Protein 3R4H (pdb70)

Sequence (166 aa):
GELAAIKQELAAIKKELAAIKELAAIKQGELAAIKQELAAIKKELAAIKELAAIKQGGELAAIKQELAAIKKELAAIKELAAIKQGGELAAIKQELAAIKKELAAIKELAAILAAIKQELAAIKKELAAIKELAAIKQELAAIKQELAAIKKELAAIKELAAIKQG

B-factor: mean 56.03, std 14.33, range [28.54, 186.8]

Foldseek 3Di:
DVVVVVVVVVVVVVVVVVVVVCVVVVVD/DVVVVVVVVVVVVVVVVVVVVVVVVVVVD/DVVVCVVVVVVVVVVVVVVVCVVVVVVVD/DVVVVVVVVVVVVVVVVVVVVVVVVD/DVCVVVVVVVVVVVVVVVVCVVVVVD/DVVVVVVVVVVVVVVVVVVCCVVVVVVD

Solvent-accessible surface area: 10683 Å² total

Secondary structure (DSSP, 8-state):
-HHHHHHHHHHHHHHHHHHH--HHHHH-/-HHHHHHHHHHHHHHHHHHH--HHHHTT-/-HHHHHHHHHHHHHHHHHHH--HHHHTT-/-HHHHHHHHHHHHHHHHHHH--TTT-/-HHHHHHHHHHHHHHHHH--HHHHT-/-HHHHHHHHHHHHHHHHHH--HHHHHH-

Structure (mmCIF, N/CA/C/O backbone):
data_3R4H
#
_entry.id   3R4H
#
_cell.length_a   84.840
_cell.length_b   84.840
_cell.length_c   58.200
_cell.angle_alpha   90.00
_cell.angle_beta   90.00
_cell.angle_gamma   90.00
#
_symmetry.space_group_name_H-M   'P 43 21 2'
#
loop_
_entity.id
_entity.type
_entity.pdbx_description
1 polymer 'coiled coil helix CC-Tet-phi22'
2 water water
#
loop_
_atom_site.group_PDB
_atom_site.id
_atom_site.type_symbol
_atom_site.label_atom_id
_atom_site.label_alt_id
_atom_site.label_comp_id
_atom_site.label_asym_id
_atom_site.label_entity_id
_atom_site.label_seq_id
_atom_site.pdbx_PDB_ins_code
_atom_site.Cartn_x
_atom_site.Cartn_y
_atom_site.Cartn_z
_atom_site.occupancy
_atom_site.B_iso_or_equiv
_atom_site.auth_seq_id
_atom_site.auth_comp_id
_atom_site.auth_asym_id
_atom_site.auth_atom_id
_atom_site.pdbx_PDB_model_num
ATOM 1 N N . GLY A 1 2 ? 68.256 4.517 -1.048 1.00 48.67 1 GLY A N 1
ATOM 2 C CA . GLY A 1 2 ? 67.735 5.715 -1.681 1.00 59.57 1 GLY A CA 1
ATOM 3 C C . GLY A 1 2 ? 67.238 6.762 -0.701 1.00 64.61 1 GLY A C 1
ATOM 4 O O . GLY A 1 2 ? 67.041 6.483 0.480 1.00 58.12 1 GLY A O 1
ATOM 5 N N . GLU A 1 3 ? 67.032 7.980 -1.191 1.00 65.04 2 GLU A N 1
ATOM 6 C CA . GLU A 1 3 ? 66.462 9.032 -0.364 1.00 62.56 2 GLU A CA 1
ATOM 7 C C . GLU A 1 3 ? 65.043 8.660 0.043 1.00 65.32 2 GLU A C 1
ATOM 8 O O . GLU A 1 3 ? 64.643 8.867 1.187 1.00 63.17 2 GLU A O 1
ATOM 14 N N . LEU A 1 4 ? 64.285 8.099 -0.891 1.00 56.23 3 LEU A N 1
ATOM 15 C CA . LEU A 1 4 ? 62.905 7.762 -0.600 1.00 53.11 3 LEU A CA 1
ATOM 16 C C . LEU A 1 4 ? 62.798 6.594 0.354 1.00 58.23 3 LEU A C 1
ATOM 17 O O . LEU A 1 4 ? 62.044 6.652 1.324 1.00 62.60 3 LEU A O 1
ATOM 22 N N . ALA A 1 5 ? 63.542 5.533 0.082 1.00 54.58 4 ALA A N 1
ATOM 23 C CA . ALA A 1 5 ? 63.565 4.393 0.995 1.00 65.86 4 ALA A CA 1
ATOM 24 C C . ALA A 1 5 ? 63.902 4.870 2.419 1.00 54.12 4 ALA A C 1
ATOM 25 O O . ALA A 1 5 ? 63.242 4.511 3.397 1.00 56.00 4 ALA A O 1
ATOM 27 N N . ALA A 1 6 ? 64.929 5.698 2.512 1.00 46.68 5 ALA A N 1
ATOM 28 C CA . ALA A 1 6 ? 65.299 6.308 3.762 1.00 48.66 5 ALA A CA 1
ATOM 29 C C . ALA A 1 6 ? 64.073 6.932 4.421 1.00 52.62 5 ALA A C 1
ATOM 30 O O . ALA A 1 6 ? 63.820 6.723 5.611 1.00 51.31 5 ALA A O 1
ATOM 32 N N . ILE A 1 7 ? 63.320 7.694 3.633 1.00 51.47 6 ILE A N 1
ATOM 33 C CA . ILE A 1 7 ? 62.140 8.411 4.115 1.00 51.26 6 ILE A CA 1
ATOM 34 C C . ILE A 1 7 ? 61.066 7.433 4.577 1.00 47.69 6 ILE A C 1
ATOM 35 O O . ILE A 1 7 ? 60.491 7.584 5.646 1.00 48.61 6 ILE A O 1
ATOM 40 N N . LYS A 1 8 ? 60.788 6.427 3.767 1.00 46.91 7 LYS A N 1
ATOM 41 C CA . LYS A 1 8 ? 59.833 5.427 4.178 1.00 49.85 7 LYS A CA 1
ATOM 42 C C . LYS A 1 8 ? 60.268 4.907 5.526 1.00 50.54 7 LYS A C 1
ATOM 43 O O . LYS A 1 8 ? 59.470 4.768 6.451 1.00 47.71 7 LYS A O 1
ATOM 49 N N . GLN A 1 9 ? 61.558 4.633 5.635 1.00 44.86 8 GLN A N 1
ATOM 50 C CA . GLN A 1 9 ? 62.076 4.015 6.832 1.00 47.90 8 GLN A CA 1
ATOM 51 C C . GLN A 1 9 ? 61.830 4.878 8.064 1.00 49.82 8 GLN A C 1
ATOM 52 O O . GLN A 1 9 ? 61.341 4.383 9.081 1.00 50.02 8 GLN A O 1
ATOM 58 N N . GLU A 1 10 ? 62.136 6.168 7.951 1.00 44.86 9 GLU A N 1
ATOM 59 C CA . GLU A 1 10 ? 61.849 7.131 9.003 1.00 44.58 9 GLU A CA 1
ATOM 60 C C . GLU A 1 10 ? 60.379 7.135 9.340 1.00 52.62 9 GLU A C 1
ATOM 61 O O . GLU A 1 10 ? 60.002 7.256 10.508 1.00 54.62 9 GLU A O 1
ATOM 67 N N . LEU A 1 11 ? 59.541 7.027 8.319 1.00 40.94 10 LEU A N 1
ATOM 68 C CA . LEU A 1 11 ? 58.113 7.025 8.557 1.00 43.53 10 LEU A CA 1
ATOM 69 C C . LEU A 1 11 ? 57.674 5.786 9.327 1.00 51.02 10 LEU A C 1
ATOM 70 O O . LEU A 1 11 ? 56.791 5.852 10.187 1.00 47.40 10 LEU A O 1
ATOM 75 N N . ALA A 1 12 ? 58.282 4.650 9.010 1.00 48.13 11 ALA A N 1
ATOM 76 C CA . ALA A 1 12 ? 57.942 3.426 9.709 1.00 52.26 11 ALA A CA 1
ATOM 77 C C . ALA A 1 12 ? 58.231 3.612 11.194 1.00 52.35 11 ALA A C 1
ATOM 78 O O . ALA A 1 12 ? 57.408 3.277 12.043 1.00 48.86 11 ALA A O 1
ATOM 80 N N . ALA A 1 13 ? 59.400 4.166 11.490 1.00 42.32 12 ALA A N 1
ATOM 81 C CA . ALA A 1 13 ? 59.815 4.403 12.861 1.00 43.12 12 ALA A CA 1
ATOM 82 C C . ALA A 1 13 ? 58.790 5.253 13.607 1.00 49.17 12 ALA A C 1
ATOM 83 O O . ALA A 1 13 ? 58.329 4.894 14.685 1.00 52.54 12 ALA A O 1
ATOM 85 N N . ILE A 1 14 ? 58.448 6.392 13.031 1.00 45.26 13 ILE A N 1
ATOM 86 C CA . ILE A 1 14 ? 57.396 7.242 13.560 1.00 43.48 13 ILE A CA 1
ATOM 87 C C . ILE A 1 14 ? 56.073 6.496 13.731 1.00 40.16 13 ILE A C 1
ATOM 88 O O . ILE A 1 14 ? 55.335 6.729 14.672 1.00 42.71 13 ILE A O 1
ATOM 93 N N . LYS A 1 15 ? 55.774 5.586 12.826 1.00 39.21 14 LYS A N 1
ATOM 94 C CA . LYS A 1 15 ? 54.556 4.799 12.957 1.00 48.36 14 LYS A CA 1
ATOM 95 C C . LYS A 1 15 ? 54.545 4.014 14.272 1.00 48.14 14 LYS A C 1
ATOM 96 O O . LYS A 1 15 ? 53.607 4.098 15.069 1.00 50.64 14 LYS A O 1
ATOM 102 N N . LYS A 1 16 ? 55.603 3.247 14.492 1.00 51.03 15 LYS A N 1
ATOM 103 C CA . LYS A 1 16 ? 55.699 2.376 15.655 1.00 52.18 15 LYS A CA 1
ATOM 104 C C . LYS A 1 16 ? 55.678 3.175 16.955 1.00 53.70 15 LYS A C 1
ATOM 105 O O . LYS A 1 16 ? 55.121 2.735 17.958 1.00 53.07 15 LYS A O 1
ATOM 111 N N . GLU A 1 17 ? 56.291 4.354 16.911 1.00 50.08 16 GLU A N 1
ATOM 112 C CA . GLU A 1 17 ? 56.339 5.269 18.035 1.00 45.20 16 GLU A CA 1
ATOM 113 C C . GLU A 1 17 ? 54.947 5.723 18.405 1.00 51.85 16 GLU A C 1
ATOM 114 O O . GLU A 1 17 ? 54.577 5.730 19.577 1.00 56.08 16 GLU A O 1
ATOM 120 N N . LEU A 1 18 ? 54.183 6.139 17.404 1.00 44.45 17 LEU A N 1
ATOM 121 C CA . LEU A 1 18 ? 52.788 6.440 17.632 1.00 44.28 17 LEU A CA 1
ATOM 122 C C . LEU A 1 18 ? 52.080 5.257 18.271 1.00 50.24 17 LEU A C 1
ATOM 123 O O . LEU A 1 18 ? 51.239 5.443 19.144 1.00 48.19 17 LEU A O 1
ATOM 128 N N . ALA A 1 19 ? 52.394 4.044 17.819 1.00 48.55 18 ALA A N 1
ATOM 129 C CA . ALA A 1 19 ? 51.799 2.849 18.409 1.00 46.55 18 ALA A CA 1
ATOM 130 C C . ALA A 1 19 ? 52.048 2.798 19.928 1.00 55.10 18 ALA A C 1
ATOM 131 O O . ALA A 1 19 ? 51.115 2.733 20.730 1.00 57.04 18 ALA A O 1
ATOM 133 N N . ALA A 1 20 ? 53.312 2.844 20.324 1.00 56.62 19 ALA A N 1
ATOM 134 C CA . ALA A 1 20 ? 53.666 2.892 21.735 1.00 49.02 19 ALA A CA 1
ATOM 135 C C . ALA A 1 20 ? 52.869 3.971 22.482 1.00 52.16 19 ALA A C 1
ATOM 136 O O . ALA A 1 20 ? 52.324 3.739 23.563 1.00 59.89 19 ALA A O 1
ATOM 138 N N . ILE A 1 21 ? 52.818 5.160 21.910 1.00 44.23 20 ILE A N 1
ATOM 139 C CA . ILE A 1 21 ? 52.116 6.262 22.536 1.00 41.44 20 ILE A CA 1
ATOM 140 C C . ILE A 1 21 ? 50.657 5.924 22.762 1.00 44.14 20 ILE A C 1
ATOM 141 O O . ILE A 1 21 ? 50.048 6.285 23.777 1.00 38.95 20 ILE A O 1
ATOM 146 N N . LYS A 1 22 ? 50.094 5.218 21.796 1.00 46.96 21 LYS A N 1
ATOM 147 C CA . LYS A 1 22 ? 48.712 4.806 21.889 1.00 50.17 21 LYS A CA 1
ATOM 148 C C . LYS A 1 22 ? 48.519 3.900 23.104 1.00 48.04 21 LYS A C 1
ATOM 149 O O . LYS A 1 22 ? 47.725 4.211 23.984 1.00 46.60 21 LYS A O 1
ATOM 167 N N . GLU A 1 24 ? 50.321 3.556 25.705 1.00 42.16 23 GLU A N 1
ATOM 168 C CA . GLU A 1 24 ? 50.514 4.350 26.918 1.00 43.32 23 GLU A CA 1
ATOM 169 C C . GLU A 1 24 ? 49.305 5.214 27.253 1.00 48.95 23 GLU A C 1
ATOM 170 O O . GLU A 1 24 ? 49.084 5.584 28.410 1.00 57.39 23 GLU A O 1
ATOM 176 N N . LEU A 1 25 ? 48.513 5.538 26.245 1.00 50.63 24 LEU A N 1
ATOM 177 C CA . LEU A 1 25 ? 47.355 6.400 26.455 1.00 47.94 24 LEU A CA 1
ATOM 178 C C . LEU A 1 25 ? 46.158 5.667 27.049 1.00 48.36 24 LEU A C 1
ATOM 179 O O . LEU A 1 25 ? 45.339 6.262 27.735 1.00 56.07 24 LEU A O 1
ATOM 184 N N . ALA A 1 26 ? 46.042 4.380 26.768 1.00 44.39 25 ALA A N 1
ATOM 185 C CA . ALA A 1 26 ? 44.921 3.621 27.272 1.00 48.38 25 ALA A CA 1
ATOM 186 C C . ALA A 1 26 ? 45.166 3.267 28.730 1.00 44.15 25 ALA A C 1
ATOM 187 O O . ALA A 1 26 ? 44.234 3.183 29.529 1.00 50.23 25 ALA A O 1
ATOM 189 N N . ALA A 1 27 ? 46.434 3.049 29.060 1.00 45.62 26 ALA A N 1
ATOM 190 C CA . ALA A 1 27 ? 46.852 2.828 30.438 1.00 47.34 26 ALA A CA 1
ATOM 191 C C . ALA A 1 27 ? 46.338 3.943 31.322 1.00 45.80 26 ALA A C 1
ATOM 192 O O . ALA A 1 27 ? 45.890 3.693 32.427 1.00 59.84 26 ALA A O 1
ATOM 194 N N . ILE A 1 28 ? 46.399 5.173 30.823 1.00 49.25 27 ILE A N 1
ATOM 195 C CA . ILE A 1 28 ? 46.023 6.338 31.603 1.00 39.57 27 ILE A CA 1
ATOM 196 C C . ILE A 1 28 ? 44.548 6.390 31.891 1.00 44.26 27 ILE A C 1
ATOM 197 O O . ILE A 1 28 ? 44.150 6.830 32.957 1.00 60.54 27 ILE A O 1
ATOM 202 N N . LYS A 1 29 ? 43.727 5.947 30.945 1.00 55.25 28 LYS A N 1
ATOM 203 C CA . LYS A 1 29 ? 42.307 5.745 31.221 1.00 66.92 28 LYS A CA 1
ATOM 204 C C . LYS A 1 29 ? 42.155 4.887 32.465 1.00 74.49 28 LYS A C 1
ATOM 205 O O . LYS A 1 29 ? 41.149 4.972 33.181 1.00 75.88 28 LYS A O 1
ATOM 211 N N . GLN A 1 30 ? 43.163 4.052 32.705 1.00 78.32 29 GLN A N 1
ATOM 212 C CA . GLN A 1 30 ? 43.106 3.039 33.748 1.00 76.18 29 GLN A CA 1
ATOM 213 C C . GLN A 1 30 ? 41.994 2.092 33.331 1.00 81.52 29 GLN A C 1
ATOM 214 O O . GLN A 1 30 ? 41.792 1.891 32.121 1.00 71.58 29 GLN A O 1
ATOM 223 N N . GLY B 1 2 ? 64.720 23.874 -0.352 1.00 60.34 1 GLY B N 1
ATOM 224 C CA . GLY B 1 2 ? 64.502 22.726 -1.217 1.00 56.09 1 GLY B CA 1
ATOM 225 C C . GLY B 1 2 ? 63.187 22.054 -0.876 1.00 59.14 1 GLY B C 1
ATOM 226 O O . GLY B 1 2 ? 62.611 22.306 0.182 1.00 60.27 1 GLY B O 1
ATOM 227 N N . GLU B 1 3 ? 62.676 21.237 -1.782 1.00 52.11 2 GLU B N 1
ATOM 228 C CA . GLU B 1 3 ? 61.492 20.465 -1.459 1.00 51.25 2 GLU B CA 1
ATOM 229 C C . GLU B 1 3 ? 61.858 19.211 -0.691 1.00 54.64 2 GLU B C 1
ATOM 230 O O . GLU B 1 3 ? 61.206 18.869 0.295 1.00 57.78 2 GLU B O 1
ATOM 236 N N . LEU B 1 4 ? 62.904 18.525 -1.137 1.00 51.90 3 LEU B N 1
ATOM 237 C CA . LEU B 1 4 ? 63.346 17.334 -0.427 1.00 50.95 3 LEU B CA 1
ATOM 238 C C . LEU B 1 4 ? 63.765 17.801 0.949 1.00 55.68 3 LEU B C 1
ATOM 239 O O . LEU B 1 4 ? 63.340 17.264 1.970 1.00 56.83 3 LEU B O 1
ATOM 244 N N . ALA B 1 5 ? 64.567 18.850 0.965 1.00 51.72 4 ALA B N 1
ATOM 245 C CA . ALA B 1 5 ? 64.993 19.432 2.213 1.00 56.79 4 ALA B CA 1
ATOM 246 C C . ALA B 1 5 ? 63.812 19.747 3.163 1.00 57.97 4 ALA B C 1
ATOM 247 O O . ALA B 1 5 ? 63.812 19.326 4.318 1.00 55.82 4 ALA B O 1
ATOM 249 N N . ALA B 1 6 ? 62.816 20.483 2.679 1.00 55.81 5 ALA B N 1
ATOM 250 C CA . ALA B 1 6 ? 61.665 20.850 3.499 1.00 47.48 5 ALA B CA 1
ATOM 251 C C . ALA B 1 6 ? 60.971 19.616 4.069 1.00 59.89 5 ALA B C 1
ATOM 252 O O . ALA B 1 6 ? 60.446 19.638 5.197 1.00 54.91 5 ALA B O 1
ATOM 254 N N . ILE B 1 7 ? 60.958 18.546 3.275 1.00 54.61 6 ILE B N 1
ATOM 255 C CA . ILE B 1 7 ? 60.397 17.273 3.704 1.00 49.73 6 ILE B CA 1
ATOM 256 C C . ILE B 1 7 ? 61.181 16.728 4.906 1.00 50.77 6 ILE B C 1
ATOM 257 O O . ILE B 1 7 ? 60.620 16.474 5.966 1.00 43.50 6 ILE B O 1
ATOM 262 N N . LYS B 1 8 ? 62.488 16.583 4.739 1.00 46.35 7 LYS B N 1
ATOM 263 C CA . LYS B 1 8 ? 63.359 16.188 5.832 1.00 45.89 7 LYS B CA 1
ATOM 264 C C . LYS B 1 8 ? 63.191 17.075 7.079 1.00 50.81 7 LYS B C 1
ATOM 265 O O . LYS B 1 8 ? 63.412 16.635 8.210 1.00 48.50 7 LYS B O 1
ATOM 271 N N . GLN B 1 9 ? 62.813 18.329 6.878 1.00 48.71 8 GLN B N 1
ATOM 272 C CA . GLN B 1 9 ? 62.626 19.214 8.006 1.00 52.58 8 GLN B CA 1
ATOM 273 C C . GLN B 1 9 ? 61.350 18.848 8.735 1.00 53.93 8 GLN B C 1
ATOM 274 O O . GLN B 1 9 ? 61.311 18.884 9.963 1.00 57.49 8 GLN B O 1
ATOM 280 N N . GLU B 1 10 ? 60.313 18.508 7.975 1.00 44.71 9 GLU B N 1
ATOM 281 C CA . GLU B 1 10 ? 59.028 18.135 8.546 1.00 40.32 9 GLU B CA 1
ATOM 282 C C . GLU B 1 10 ? 59.127 16.857 9.360 1.00 49.44 9 GLU B C 1
ATOM 283 O O . GLU B 1 10 ? 58.487 16.718 10.399 1.00 50.34 9 GLU B O 1
ATOM 289 N N . LEU B 1 11 ? 59.930 15.920 8.875 1.00 43.05 10 LEU B N 1
ATOM 290 C CA . LEU B 1 11 ? 60.174 14.693 9.595 1.00 40.26 10 LEU B CA 1
ATOM 291 C C . LEU B 1 11 ? 60.851 14.984 10.925 1.00 48.78 10 LEU B C 1
ATOM 292 O O . LEU B 1 11 ? 60.409 14.525 11.976 1.00 48.84 10 LEU B O 1
ATOM 297 N N . ALA B 1 12 ? 61.934 15.741 10.872 1.00 44.28 11 ALA B N 1
ATOM 298 C CA . ALA B 1 12 ? 62.613 16.132 12.086 1.00 49.68 11 ALA B CA 1
ATOM 299 C C . ALA B 1 12 ? 61.628 16.803 13.034 1.00 43.59 11 ALA B C 1
ATOM 300 O O . ALA B 1 12 ? 61.647 16.561 14.234 1.00 51.14 11 ALA B O 1
ATOM 302 N N . ALA B 1 13 ? 60.752 17.633 12.495 1.00 38.70 12 ALA B N 1
ATOM 303 C CA . ALA B 1 13 ? 59.800 18.361 13.330 1.00 51.31 12 ALA B CA 1
ATOM 304 C C . ALA B 1 13 ? 58.848 17.409 14.049 1.00 50.46 12 ALA B C 1
ATOM 305 O O . ALA B 1 13 ? 58.533 17.587 15.222 1.00 48.90 12 ALA B O 1
ATOM 307 N N . ILE B 1 14 ? 58.382 16.407 13.322 1.00 41.11 13 ILE B N 1
ATOM 308 C CA . ILE B 1 14 ? 57.505 15.411 13.884 1.00 39.46 13 ILE B CA 1
ATOM 309 C C . ILE B 1 14 ? 58.218 14.656 14.995 1.00 41.13 13 ILE B C 1
ATOM 310 O O . ILE B 1 14 ? 57.720 14.580 16.118 1.00 44.82 13 ILE B O 1
ATOM 315 N N . LYS B 1 15 ? 59.389 14.116 14.698 1.00 35.28 14 LYS B N 1
ATOM 316 C CA . LYS B 1 15 ? 60.166 13.440 15.718 1.00 39.13 14 LYS B CA 1
ATOM 317 C C . LYS B 1 15 ? 60.317 14.349 16.949 1.00 48.80 14 LYS B C 1
ATOM 318 O O . LYS B 1 15 ? 60.427 13.879 18.081 1.00 43.48 14 LYS B O 1
ATOM 324 N N . LYS B 1 16 ? 60.285 15.656 16.736 1.00 46.92 15 LYS B N 1
ATOM 325 C CA . LYS B 1 16 ? 60.367 16.578 17.854 1.00 42.75 15 LYS B CA 1
ATOM 326 C C . LYS B 1 16 ? 59.074 16.712 18.673 1.00 42.83 15 LYS B C 1
ATOM 327 O O . LYS B 1 16 ? 59.126 16.900 19.882 1.00 49.44 15 LYS B O 1
ATOM 333 N N . GLU B 1 17 ? 57.914 16.642 18.042 1.00 39.48 16 GLU B N 1
ATOM 334 C CA . GLU B 1 17 ? 56.696 16.629 18.838 1.00 42.56 16 GLU B CA 1
ATOM 335 C C . GLU B 1 17 ? 56.594 15.306 19.573 1.00 42.29 16 GLU B C 1
ATOM 336 O O . GLU B 1 17 ? 56.244 15.281 20.743 1.00 47.30 16 GLU B O 1
ATOM 342 N N . LEU B 1 18 ? 56.902 14.205 18.891 1.00 41.35 17 LEU B N 1
ATOM 343 C CA . LEU B 1 18 ? 56.933 12.899 19.550 1.00 43.93 17 LEU B CA 1
ATOM 344 C C . LEU B 1 18 ? 57.734 12.906 20.844 1.00 47.10 17 LEU B C 1
ATOM 345 O O . LEU B 1 18 ? 57.252 12.453 21.883 1.00 53.66 17 LEU B O 1
ATOM 350 N N . ALA B 1 19 ? 58.959 13.408 20.770 1.00 42.46 18 ALA B N 1
ATOM 351 C CA . ALA B 1 19 ? 59.776 13.615 21.955 1.00 46.29 18 ALA B CA 1
ATOM 352 C C . ALA B 1 19 ? 59.018 14.390 23.045 1.00 50.89 18 ALA B C 1
ATOM 353 O O . ALA B 1 19 ? 58.994 13.973 24.201 1.00 53.40 18 ALA B O 1
ATOM 355 N N . ALA B 1 20 ? 58.417 15.521 22.677 1.00 45.60 19 ALA B N 1
ATOM 356 C CA . ALA B 1 20 ? 57.651 16.320 23.620 1.00 40.67 19 ALA B CA 1
ATOM 357 C C . ALA B 1 20 ? 56.553 15.467 24.225 1.00 51.76 19 ALA B C 1
ATOM 358 O O . ALA B 1 20 ? 56.409 15.408 25.447 1.00 54.56 19 ALA B O 1
ATOM 360 N N . ILE B 1 21 ? 55.782 14.807 23.365 1.00 42.76 20 ILE B N 1
ATOM 361 C CA . ILE B 1 21 ? 54.695 13.941 23.809 1.00 46.61 20 ILE B CA 1
ATOM 362 C C . ILE B 1 21 ? 55.148 12.852 24.815 1.00 48.32 20 ILE B C 1
ATOM 363 O O . ILE B 1 21 ? 54.597 12.723 25.919 1.00 43.65 20 ILE B O 1
ATOM 368 N N . LYS B 1 22 ? 56.159 12.086 24.439 1.00 44.04 21 LYS B N 1
ATOM 369 C CA . LYS B 1 22 ? 56.711 11.082 25.334 1.00 44.45 21 LYS B CA 1
ATOM 370 C C . LYS B 1 22 ? 57.168 11.663 26.686 1.00 43.01 21 LYS B C 1
ATOM 371 O O . LYS B 1 22 ? 57.188 10.971 27.693 1.00 46.77 21 LYS B O 1
ATOM 389 N N . GLU B 1 24 ? 55.463 14.317 28.268 1.00 47.44 23 GLU B N 1
ATOM 390 C CA . GLU B 1 24 ? 54.220 14.498 29.005 1.00 47.30 23 GLU B CA 1
ATOM 391 C C . GLU B 1 24 ? 53.723 13.184 29.583 1.00 44.76 23 GLU B C 1
ATOM 392 O O . GLU B 1 24 ? 53.099 13.174 30.624 1.00 48.73 23 GLU B O 1
ATOM 398 N N . LEU B 1 25 ? 53.955 12.085 28.878 1.00 40.05 24 LEU B N 1
ATOM 399 C CA . LEU B 1 25 ? 53.476 10.779 29.312 1.00 42.60 24 LEU B CA 1
ATOM 400 C C . LEU B 1 25 ? 54.283 10.294 30.509 1.00 47.98 24 LEU B C 1
ATOM 401 O O . LEU B 1 25 ? 53.733 9.832 31.513 1.00 48.03 24 LEU B O 1
ATOM 406 N N . ALA B 1 26 ? 55.600 10.372 30.367 1.00 47.15 25 ALA B N 1
ATOM 407 C CA . ALA B 1 26 ? 56.522 10.089 31.447 1.00 37.18 25 ALA B CA 1
ATOM 408 C C . ALA B 1 26 ? 56.171 10.945 32.658 1.00 47.33 25 ALA B C 1
ATOM 409 O O . ALA B 1 26 ? 56.184 10.475 33.794 1.00 50.80 25 ALA B O 1
ATOM 411 N N . ALA B 1 27 ? 55.871 12.213 32.408 1.00 44.85 26 ALA B N 1
ATOM 412 C CA . ALA B 1 27 ? 55.436 13.119 33.454 1.00 33.21 26 ALA B CA 1
ATOM 413 C C . ALA B 1 27 ? 54.150 12.634 34.078 1.00 47.70 26 ALA B C 1
ATOM 414 O O . ALA B 1 27 ? 54.068 12.432 35.283 1.00 59.23 26 ALA B O 1
ATOM 416 N N . ILE B 1 28 ? 53.137 12.458 33.247 1.00 44.99 27 ILE B N 1
ATOM 417 C CA . ILE B 1 28 ? 51.832 12.057 33.721 1.00 47.81 27 ILE B CA 1
ATOM 418 C C . ILE B 1 28 ? 51.892 10.862 34.659 1.00 58.91 27 ILE B C 1
ATOM 419 O O . ILE B 1 28 ? 51.261 10.859 35.725 1.00 58.74 27 ILE B O 1
ATOM 424 N N . LYS B 1 29 ? 52.676 9.860 34.294 1.00 50.15 28 LYS B N 1
ATOM 425 C CA . LYS B 1 29 ? 52.702 8.669 35.117 1.00 53.13 28 LYS B CA 1
ATOM 426 C C . LYS B 1 29 ? 53.639 8.847 36.307 1.00 46.47 28 LYS B C 1
ATOM 427 O O . LYS B 1 29 ? 53.891 7.921 37.048 1.00 55.09 28 LYS B O 1
ATOM 433 N N . GLN B 1 30 ? 54.191 10.039 36.463 1.00 57.08 29 GLN B N 1
ATOM 434 C CA . GLN B 1 30 ? 54.866 10.412 37.708 1.00 50.85 29 GLN B CA 1
ATOM 435 C C . GLN B 1 30 ? 53.990 11.235 38.660 1.00 51.88 29 GLN B C 1
ATOM 436 O O . GLN B 1 30 ? 54.476 11.766 39.653 1.00 64.74 29 GLN B O 1
ATOM 442 N N . GLY B 1 31 ? 52.715 11.389 38.329 1.00 46.43 30 GLY B N 1
ATOM 443 C CA . GLY B 1 31 ? 51.811 12.147 39.169 1.00 52.24 30 GLY B CA 1
ATOM 444 C C . GLY B 1 31 ? 50.374 11.666 39.045 1.00 78.17 30 GLY B C 1
ATOM 445 O O . GLY B 1 31 ? 50.064 10.497 39.299 1.00 81.22 30 GLY B O 1
ATOM 446 N N . GLY C 1 2 ? 49.879 15.933 -7.131 0.00 57.68 1 GLY C N 1
ATOM 447 C CA . GLY C 1 2 ? 50.128 14.509 -7.255 0.00 56.17 1 GLY C CA 1
ATOM 448 C C . GLY C 1 2 ? 50.449 13.852 -5.927 0.00 55.40 1 GLY C C 1
ATOM 449 O O . GLY C 1 2 ? 50.099 14.366 -4.865 0.00 55.42 1 GLY C O 1
ATOM 450 N N . GLU C 1 3 ? 51.119 12.706 -5.993 0.00 56.13 2 GLU C N 1
ATOM 451 C CA . GLU C 1 3 ? 51.490 11.956 -4.801 0.00 56.53 2 GLU C CA 1
ATOM 452 C C . GLU C 1 3 ? 52.601 12.673 -4.046 0.00 54.61 2 GLU C C 1
ATOM 453 O O . GLU C 1 3 ? 52.513 12.898 -2.839 0.00 54.35 2 GLU C O 1
ATOM 459 N N . LEU C 1 4 ? 53.647 13.028 -4.782 1.00 48.87 3 LEU C N 1
ATOM 460 C CA . LEU C 1 4 ? 54.821 13.700 -4.231 1.00 47.32 3 LEU C CA 1
ATOM 461 C C . LEU C 1 4 ? 54.529 15.081 -3.692 1.00 55.19 3 LEU C C 1
ATOM 462 O O . LEU C 1 4 ? 54.866 15.425 -2.556 1.00 68.99 3 LEU C O 1
ATOM 467 N N . ALA C 1 5 ? 53.948 15.902 -4.544 1.00 52.98 4 ALA C N 1
ATOM 468 C CA . ALA C 1 5 ? 53.716 17.287 -4.193 1.00 58.29 4 ALA C CA 1
ATOM 469 C C . ALA C 1 5 ? 52.889 17.422 -2.900 1.00 60.36 4 ALA C C 1
ATOM 470 O O . ALA C 1 5 ? 53.011 18.411 -2.178 1.00 62.36 4 ALA C O 1
ATOM 472 N N . ALA C 1 6 ? 52.061 16.419 -2.615 1.00 51.93 5 ALA C N 1
ATOM 473 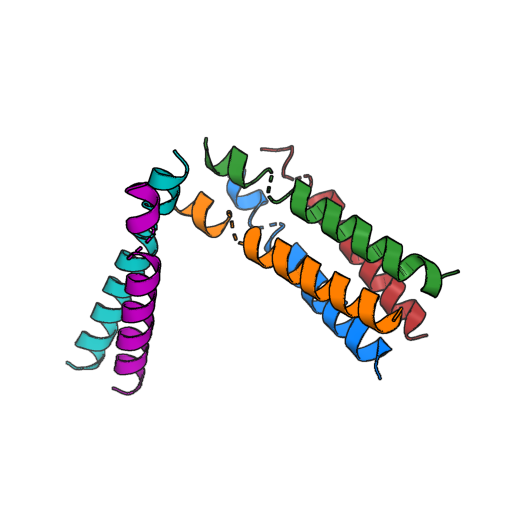C CA . ALA C 1 6 ? 51.175 16.459 -1.456 1.00 61.12 5 ALA C CA 1
ATOM 474 C C . ALA C 1 6 ? 51.899 16.067 -0.167 1.00 59.26 5 ALA C C 1
ATOM 475 O O . ALA C 1 6 ? 51.515 16.465 0.934 1.00 51.11 5 ALA C O 1
ATOM 477 N N . ILE C 1 7 ? 52.947 15.273 -0.324 1.00 52.77 6 ILE C N 1
ATOM 478 C CA . ILE C 1 7 ? 53.710 14.762 0.801 1.00 49.83 6 ILE C CA 1
ATOM 479 C C . ILE C 1 7 ? 54.150 15.854 1.788 1.00 47.99 6 ILE C C 1
ATOM 480 O O . ILE C 1 7 ? 53.855 15.769 2.972 1.00 47.63 6 ILE C O 1
ATOM 485 N N . LYS C 1 8 ? 54.818 16.895 1.307 1.00 53.91 7 LYS C N 1
ATOM 486 C CA . LYS C 1 8 ? 55.209 17.971 2.199 1.00 42.36 7 LYS C CA 1
ATOM 487 C C . LYS C 1 8 ? 54.002 18.404 2.986 1.00 46.74 7 LYS C C 1
ATOM 488 O O . LYS C 1 8 ? 54.093 18.645 4.171 1.00 44.47 7 LYS C O 1
ATOM 494 N N . GLN C 1 9 ? 52.866 18.522 2.312 1.00 56.57 8 GLN C N 1
ATOM 495 C CA . GLN C 1 9 ? 51.633 18.923 2.977 1.00 53.42 8 GLN C CA 1
ATOM 496 C C . GLN C 1 9 ? 51.195 17.855 3.959 1.00 53.70 8 GLN C C 1
ATOM 497 O O . GLN C 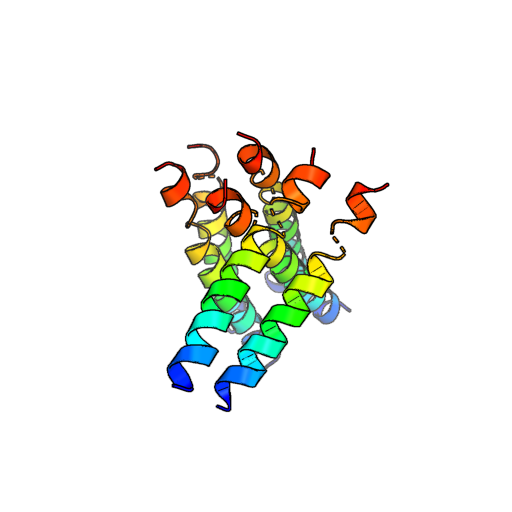1 9 ? 50.828 18.167 5.084 1.00 54.40 8 GLN C O 1
ATOM 503 N N . GLU C 1 10 ? 51.223 16.595 3.535 1.00 46.39 9 GLU C N 1
ATOM 504 C CA . GLU C 1 10 ? 50.789 15.512 4.406 1.00 48.41 9 GLU C CA 1
ATOM 505 C C . GLU C 1 10 ? 51.580 15.472 5.720 1.00 54.61 9 GLU C C 1
ATOM 506 O O . GLU C 1 10 ? 50.978 15.307 6.785 1.00 52.01 9 GLU C O 1
ATOM 512 N N . LEU C 1 11 ? 52.906 15.644 5.658 1.00 51.42 10 LEU C N 1
ATOM 513 C CA . LEU C 1 11 ? 53.739 15.662 6.877 1.00 46.04 10 LEU C CA 1
ATOM 514 C C . LEU C 1 11 ? 53.402 16.840 7.781 1.00 43.57 10 LEU C C 1
ATOM 515 O O . LEU C 1 11 ? 53.166 16.684 8.973 1.00 48.92 10 LEU C O 1
ATOM 520 N N . ALA C 1 12 ? 53.367 18.021 7.198 1.00 50.38 11 ALA C N 1
ATOM 521 C CA . ALA C 1 12 ? 53.027 19.228 7.934 1.00 55.61 11 ALA C CA 1
ATOM 522 C C . ALA C 1 12 ? 51.746 19.065 8.738 1.00 49.17 11 ALA C C 1
ATOM 523 O O . ALA C 1 12 ? 51.673 19.478 9.888 1.00 56.56 11 ALA C O 1
ATOM 525 N N . ALA C 1 13 ? 50.730 18.482 8.122 1.00 48.05 12 ALA C N 1
ATOM 526 C CA . ALA C 1 13 ? 49.448 18.305 8.788 1.00 50.84 12 ALA C CA 1
ATOM 527 C C . ALA C 1 13 ? 49.619 17.471 10.047 1.00 45.61 12 ALA C C 1
ATOM 528 O O . ALA C 1 13 ? 49.075 17.794 11.098 1.00 46.05 12 ALA C O 1
ATOM 530 N N . ILE C 1 14 ? 50.386 16.400 9.912 1.00 39.42 13 ILE C N 1
ATOM 531 C CA . ILE C 1 14 ? 50.656 15.477 10.990 1.00 39.21 13 ILE C CA 1
ATOM 532 C C . ILE C 1 14 ? 51.355 16.174 12.125 1.00 42.48 13 ILE C C 1
ATOM 533 O O . ILE C 1 14 ? 50.986 15.994 13.281 1.00 43.87 13 ILE C O 1
ATOM 538 N N . LYS C 1 15 ? 52.364 16.965 11.773 1.00 44.78 14 LYS C N 1
ATOM 539 C CA . LYS C 1 15 ? 53.049 17.844 12.710 1.00 44.64 14 LYS C CA 1
ATOM 540 C C . LYS C 1 15 ? 52.042 18.722 13.453 1.00 50.14 14 LYS C C 1
ATOM 541 O O . LYS C 1 15 ? 52.096 18.829 14.680 1.00 57.29 14 LYS C O 1
ATOM 547 N N . LYS C 1 16 ? 51.126 19.35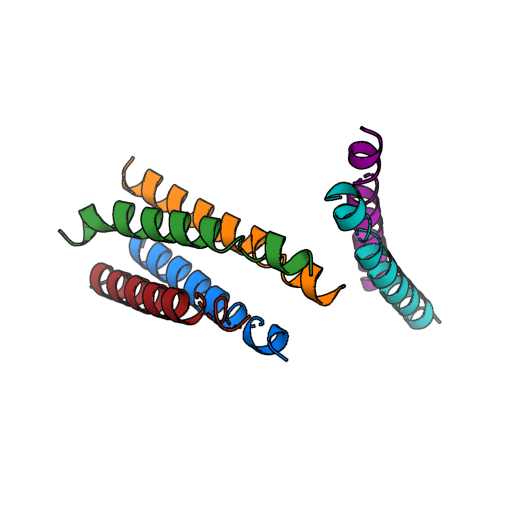5 12.725 1.00 44.00 15 LYS C N 1
ATOM 548 C CA . LYS C 1 16 ? 50.141 20.207 13.380 1.00 49.42 15 LYS C CA 1
ATOM 549 C C . LYS C 1 16 ? 49.301 19.377 14.327 1.00 45.54 15 LYS C C 1
ATOM 550 O O . LYS C 1 16 ? 48.817 19.872 15.327 1.00 48.49 15 LYS C O 1
ATOM 556 N N . GLU C 1 17 ? 49.149 18.106 13.997 1.00 43.77 16 GLU C N 1
ATOM 557 C CA . GLU C 1 17 ? 48.278 17.204 14.727 1.00 46.98 16 GLU C CA 1
ATOM 558 C C . GLU C 1 17 ? 48.942 16.791 16.040 1.00 51.87 16 GLU C C 1
ATOM 559 O O . GLU C 1 17 ? 48.299 16.673 17.084 1.00 49.97 16 GLU C O 1
ATOM 565 N N . LEU C 1 18 ? 50.245 16.569 15.975 1.00 46.31 17 LEU C N 1
ATOM 566 C CA . LEU C 1 18 ? 50.985 16.174 17.141 1.00 41.27 17 LEU C CA 1
ATOM 567 C C . LEU C 1 18 ? 51.044 17.316 18.122 1.00 42.61 17 LEU C C 1
ATOM 568 O O . LEU C 1 18 ? 50.891 17.100 19.307 1.00 49.97 17 LEU C O 1
ATOM 573 N N . ALA C 1 19 ? 51.244 18.534 17.640 1.00 42.31 18 ALA C N 1
ATOM 574 C CA . ALA C 1 19 ? 51.335 19.680 18.548 1.00 50.06 18 ALA C CA 1
ATOM 575 C C . ALA C 1 19 ? 50.041 19.831 19.317 1.00 49.17 18 ALA C C 1
ATOM 576 O O . ALA C 1 19 ? 50.037 20.051 20.523 1.00 50.93 18 ALA C O 1
ATOM 578 N N . ALA C 1 20 ? 48.936 19.717 18.603 1.00 48.13 19 ALA C N 1
ATOM 579 C CA . ALA C 1 20 ? 47.638 19.723 19.234 1.00 51.20 19 ALA C CA 1
ATOM 580 C C . ALA C 1 20 ? 47.616 18.679 20.358 1.00 60.13 19 ALA C C 1
ATOM 581 O O . ALA C 1 20 ? 47.285 18.979 21.518 1.00 57.00 19 ALA C O 1
ATOM 583 N N . ILE C 1 21 ? 47.967 17.447 20.006 1.00 51.09 20 ILE C N 1
ATOM 584 C CA . ILE C 1 21 ? 47.976 16.358 20.978 1.00 49.86 20 ILE C CA 1
ATOM 585 C C . ILE C 1 21 ? 48.915 16.619 22.164 1.00 51.52 20 ILE C C 1
ATOM 586 O O . ILE C 1 21 ? 48.607 16.253 23.288 1.00 54.40 20 ILE C O 1
ATOM 591 N N . LYS C 1 22 ? 50.052 17.256 21.913 1.00 49.85 21 LYS C N 1
ATOM 592 C CA . LYS C 1 22 ? 50.970 17.615 22.986 1.00 53.91 21 LYS C CA 1
ATOM 593 C C . LYS C 1 22 ? 50.425 18.667 23.967 1.00 58.75 21 LYS C C 1
ATOM 594 O O . LYS C 1 22 ? 50.774 18.640 25.138 1.00 55.95 21 LYS C O 1
ATOM 612 N N . GLU C 1 24 ? 47.325 18.769 24.651 1.00 56.75 23 GLU C N 1
ATOM 613 C CA . GLU C 1 24 ? 46.324 17.940 25.271 1.00 57.25 23 GLU C CA 1
ATOM 614 C C . GLU C 1 24 ? 46.869 17.254 26.497 1.00 63.43 23 GLU C C 1
ATOM 615 O O . GLU C 1 24 ? 46.250 17.267 27.561 1.00 61.53 23 GLU C O 1
ATOM 621 N N . LEU C 1 25 ? 48.016 16.610 26.320 1.00 56.14 24 LEU C N 1
ATOM 622 C CA . LEU C 1 25 ? 48.618 15.832 27.384 1.00 55.41 24 LEU C CA 1
ATOM 623 C C . LEU C 1 25 ? 49.094 16.731 28.504 1.00 59.45 24 LEU C C 1
ATOM 624 O O . LEU C 1 25 ? 48.924 16.402 29.671 1.00 69.05 24 LEU C O 1
ATOM 629 N N . ALA C 1 26 ? 49.691 17.865 28.153 1.00 59.40 25 ALA C N 1
ATOM 630 C CA . ALA C 1 26 ? 50.165 18.797 29.158 1.00 58.86 25 ALA C CA 1
ATOM 631 C C . ALA C 1 26 ? 48.997 19.189 30.055 1.00 66.98 25 ALA C C 1
ATOM 632 O O . ALA C 1 26 ? 49.145 19.292 31.271 1.00 72.81 25 ALA C O 1
ATOM 634 N N . ALA C 1 27 ? 47.829 19.389 29.451 1.00 63.34 26 ALA C N 1
ATOM 635 C CA . ALA C 1 27 ? 46.622 19.718 30.211 1.00 70.47 26 ALA C CA 1
ATOM 636 C C . ALA C 1 27 ? 46.197 18.589 31.155 1.00 66.41 26 ALA C C 1
ATOM 637 O O . ALA C 1 27 ? 46.064 18.785 32.364 1.00 64.24 26 ALA C O 1
ATOM 639 N N . ILE C 1 28 ? 45.967 17.413 30.585 1.00 56.51 27 ILE C N 1
ATOM 640 C CA . ILE C 1 28 ? 45.584 16.250 31.363 1.00 52.54 27 ILE C CA 1
ATOM 641 C C . ILE C 1 28 ? 46.600 16.017 32.468 1.00 63.08 27 ILE C C 1
ATOM 642 O O . ILE C 1 28 ? 46.253 15.535 33.544 1.00 70.66 27 ILE C O 1
ATOM 647 N N . LYS C 1 29 ? 47.854 16.375 32.202 1.00 67.00 28 LYS C N 1
ATOM 648 C CA . LYS C 1 29 ? 48.921 16.244 33.190 1.00 60.18 28 LYS C CA 1
ATOM 649 C C . LYS C 1 29 ? 48.534 16.984 34.446 1.00 60.48 28 LYS C C 1
ATOM 650 O O . LYS C 1 29 ? 48.983 16.652 35.531 1.00 70.79 28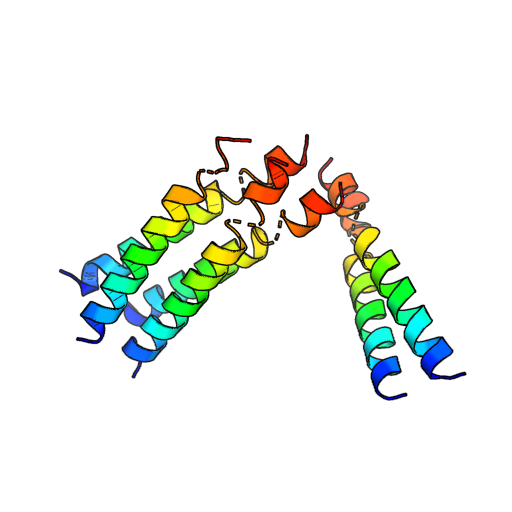 LYS C O 1
ATOM 656 N N . GLN C 1 30 ? 47.670 17.973 34.285 1.00 63.23 29 GLN C N 1
ATOM 657 C CA . GLN C 1 30 ? 47.232 18.831 35.382 1.00 76.92 29 GLN C CA 1
ATOM 658 C C . GLN C 1 30 ? 45.969 18.367 36.156 1.00 79.21 29 GLN C C 1
ATOM 659 O O . GLN C 1 30 ? 45.396 19.139 36.916 1.00 78.36 29 GLN C O 1
ATOM 665 N N . GLY C 1 31 ? 45.491 17.150 35.913 1.00 78.78 30 GLY C N 1
ATOM 666 C CA . GLY C 1 31 ? 44.424 16.591 36.732 1.00 69.51 30 GLY C CA 1
ATOM 667 C C . GLY C 1 31 ? 44.887 16.101 38.099 1.00 87.90 30 GLY C C 1
ATOM 668 O O . GLY C 1 31 ? 45.887 15.379 38.233 1.00 78.93 30 GLY C O 1
ATOM 669 N N . GLY D 1 2 ? 56.294 3.264 -6.482 1.00 52.17 1 GLY D N 1
ATOM 670 C CA . GLY D 1 2 ? 56.929 2.081 -5.929 1.00 60.06 1 GLY D CA 1
ATOM 671 C C . GLY D 1 2 ? 57.356 2.382 -4.511 1.00 66.17 1 GLY D C 1
ATOM 672 O O . GLY D 1 2 ? 56.681 2.013 -3.552 1.00 63.23 1 GLY D O 1
ATOM 673 N N . GLU D 1 3 ? 58.484 3.070 -4.379 1.00 64.26 2 GLU D N 1
ATOM 674 C CA . GLU D 1 3 ? 58.904 3.596 -3.095 1.00 60.51 2 GLU D CA 1
ATOM 675 C C . GLU D 1 3 ? 57.909 4.638 -2.640 1.00 58.10 2 GLU D C 1
ATOM 676 O O . GLU D 1 3 ? 57.594 4.716 -1.455 1.00 59.30 2 GLU D O 1
ATOM 682 N N . LEU D 1 4 ? 57.423 5.429 -3.596 1.00 58.67 3 LEU D N 1
ATOM 683 C CA . LEU D 1 4 ? 56.385 6.431 -3.367 1.00 48.60 3 LEU D CA 1
ATOM 684 C C . LEU D 1 4 ? 55.122 5.779 -2.827 1.00 61.42 3 LEU D C 1
ATOM 685 O O . LEU D 1 4 ? 54.418 6.340 -1.974 1.00 62.65 3 LEU D O 1
ATOM 690 N N . ALA D 1 5 ? 54.834 4.588 -3.336 1.00 62.70 4 ALA D N 1
ATOM 691 C CA . ALA D 1 5 ? 53.671 3.833 -2.895 1.00 59.40 4 ALA D CA 1
ATOM 692 C C . ALA D 1 5 ? 53.849 3.384 -1.454 1.00 53.58 4 ALA D C 1
ATOM 693 O O . ALA D 1 5 ? 52.928 3.512 -0.646 1.00 50.78 4 ALA D O 1
ATOM 695 N N . ALA D 1 6 ? 55.041 2.859 -1.153 1.00 47.66 5 ALA D N 1
ATOM 696 C CA . ALA D 1 6 ? 55.391 2.381 0.180 1.00 48.48 5 ALA D CA 1
ATOM 697 C C . ALA D 1 6 ? 55.204 3.517 1.177 1.00 56.54 5 ALA D C 1
ATOM 698 O O . ALA D 1 6 ? 54.541 3.373 2.209 1.00 59.59 5 ALA D O 1
ATOM 700 N N . ILE D 1 7 ? 55.783 4.657 0.838 1.00 53.48 6 ILE D N 1
ATOM 701 C CA . ILE D 1 7 ? 55.603 5.883 1.586 1.00 47.63 6 ILE D CA 1
ATOM 702 C C . ILE D 1 7 ? 54.125 6.244 1.836 1.00 48.98 6 ILE D C 1
ATOM 703 O O . ILE D 1 7 ? 53.733 6.433 2.981 1.00 44.02 6 ILE D O 1
ATOM 708 N N . LYS D 1 8 ? 53.305 6.336 0.790 1.00 52.62 7 LYS D N 1
ATOM 709 C CA . LYS D 1 8 ? 51.905 6.747 0.964 1.00 49.84 7 LYS D CA 1
ATOM 710 C C . LYS D 1 8 ? 51.175 5.843 1.951 1.00 56.71 7 LYS D C 1
ATOM 711 O O . LYS D 1 8 ? 50.236 6.259 2.656 1.00 46.29 7 LYS D O 1
ATOM 717 N N . GLN D 1 9 ? 51.621 4.592 1.974 1.00 59.29 8 GLN D N 1
ATOM 718 C CA . GLN D 1 9 ? 51.025 3.546 2.786 1.00 54.62 8 GLN D CA 1
ATOM 719 C C . GLN D 1 9 ? 51.406 3.760 4.239 1.00 55.23 8 GLN D C 1
ATOM 720 O O . GLN D 1 9 ? 50.588 3.577 5.138 1.00 57.53 8 GLN D O 1
ATOM 726 N N . GLU D 1 10 ? 52.659 4.138 4.467 1.00 50.16 9 GLU D N 1
ATOM 727 C CA . GLU D 1 10 ? 53.097 4.560 5.794 1.00 49.98 9 GLU D CA 1
ATOM 728 C C . GLU D 1 10 ? 52.300 5.770 6.311 1.00 48.16 9 GLU D C 1
ATOM 729 O O . GLU D 1 10 ? 51.839 5.775 7.440 1.00 51.24 9 GLU D O 1
ATOM 735 N N . LEU D 1 11 ? 52.146 6.798 5.490 1.00 46.28 10 LEU D N 1
ATOM 736 C CA . LEU D 1 11 ? 51.375 7.959 5.895 1.00 42.57 10 LEU D CA 1
ATOM 737 C C . LEU D 1 11 ? 49.984 7.558 6.302 1.00 44.43 10 LEU D C 1
ATOM 738 O O . LEU D 1 11 ? 49.412 8.120 7.223 1.00 47.01 10 LEU D O 1
ATOM 743 N N . ALA D 1 12 ? 49.426 6.595 5.590 1.00 46.21 11 ALA D N 1
ATOM 744 C CA . ALA D 1 12 ? 48.085 6.142 5.888 1.00 48.00 11 ALA D CA 1
ATOM 745 C C . ALA D 1 12 ? 48.039 5.506 7.263 1.00 49.66 11 ALA D C 1
ATOM 746 O O . ALA D 1 12 ? 47.188 5.852 8.086 1.00 51.73 11 ALA D O 1
ATOM 748 N N . ALA D 1 13 ? 48.955 4.572 7.503 1.00 46.56 12 ALA D N 1
ATOM 749 C CA . ALA D 1 13 ? 49.078 3.925 8.811 1.00 49.39 12 ALA D CA 1
ATOM 750 C C . ALA D 1 13 ? 49.194 4.961 9.940 1.00 47.81 12 ALA D C 1
ATOM 751 O O . ALA D 1 13 ? 48.584 4.823 11.009 1.00 53.29 12 ALA D O 1
ATOM 753 N N . ILE D 1 14 ? 49.984 5.995 9.692 1.00 36.43 13 ILE D N 1
ATOM 754 C CA . ILE D 1 14 ? 50.172 7.056 10.655 1.00 41.33 13 ILE D CA 1
ATOM 755 C C . ILE D 1 14 ? 48.874 7.803 10.897 1.00 41.40 13 ILE D C 1
ATOM 756 O O . ILE D 1 14 ? 48.504 8.079 12.031 1.00 46.13 13 ILE D O 1
ATOM 761 N N . LYS D 1 15 ? 48.164 8.126 9.838 1.00 44.75 14 LYS D N 1
ATOM 762 C CA . LYS D 1 15 ? 46.884 8.786 10.020 1.00 47.43 14 LYS D CA 1
ATOM 763 C C . LYS D 1 15 ? 45.925 7.857 10.764 1.00 47.99 14 LYS D C 1
ATOM 764 O O . LYS D 1 15 ? 45.086 8.310 11.535 1.00 56.28 14 LYS D O 1
ATOM 770 N N . LYS D 1 16 ? 46.077 6.554 10.577 1.00 41.92 15 LYS D N 1
ATOM 771 C CA . LYS D 1 16 ? 45.375 5.620 11.438 1.00 44.41 15 LYS D CA 1
ATOM 772 C C . LYS D 1 16 ? 45.712 5.842 12.932 1.00 45.94 15 LYS D C 1
ATOM 773 O O . LYS D 1 16 ? 44.839 6.253 13.695 1.00 49.89 15 LYS D O 1
ATOM 779 N N . GLU D 1 17 ? 46.958 5.605 13.351 1.00 43.22 16 GLU D N 1
ATOM 780 C CA . GLU D 1 17 ? 47.328 5.822 14.761 1.00 39.46 16 GLU D CA 1
ATOM 781 C C . GLU D 1 17 ? 46.897 7.183 15.287 1.00 45.82 16 GLU D C 1
ATOM 782 O O . GLU D 1 17 ? 46.509 7.305 16.440 1.00 52.23 16 GLU D O 1
ATOM 788 N N . LEU D 1 18 ? 46.971 8.219 14.461 1.00 45.87 17 LEU D N 1
ATOM 789 C CA . LEU D 1 18 ? 46.595 9.538 14.946 1.00 42.76 17 LEU D CA 1
ATOM 790 C C . LEU D 1 18 ? 45.121 9.581 15.275 1.00 49.23 17 LEU D C 1
ATOM 791 O O . LEU D 1 18 ? 44.721 10.234 16.235 1.00 50.55 17 LEU D O 1
ATOM 796 N N . ALA D 1 19 ? 44.309 8.897 14.476 1.00 45.12 18 ALA D N 1
ATOM 797 C CA . ALA D 1 19 ? 42.876 8.901 14.712 1.00 42.60 18 ALA D CA 1
ATOM 798 C C . ALA D 1 19 ? 42.590 8.208 16.033 1.00 51.38 18 ALA D C 1
ATOM 799 O O . ALA D 1 19 ? 41.839 8.720 16.865 1.00 59.52 18 ALA D O 1
ATOM 801 N N . ALA D 1 20 ? 43.213 7.051 16.233 1.00 43.60 19 ALA D N 1
ATOM 802 C CA . ALA D 1 20 ? 43.012 6.269 17.452 1.00 47.31 19 ALA D CA 1
ATOM 803 C C . ALA D 1 20 ? 43.535 6.946 18.737 1.00 52.25 19 ALA D C 1
ATOM 804 O O . ALA D 1 20 ? 42.977 6.766 19.827 1.00 44.07 19 ALA D O 1
ATOM 806 N N . ILE D 1 21 ? 44.616 7.706 18.613 1.00 45.36 20 ILE D N 1
ATOM 807 C CA . ILE D 1 21 ? 45.149 8.429 19.751 1.00 40.26 20 ILE D CA 1
ATOM 808 C C . ILE D 1 21 ? 44.181 9.497 20.201 1.00 52.17 20 ILE D C 1
ATOM 809 O O . ILE D 1 21 ? 43.887 9.618 21.400 1.00 51.54 20 ILE D O 1
ATOM 814 N N . LYS D 1 22 ? 43.675 10.266 19.241 1.00 47.21 21 LYS D N 1
ATOM 815 C CA . LYS D 1 22 ? 42.683 11.296 19.538 1.00 44.19 21 LYS D CA 1
ATOM 816 C C . LYS D 1 22 ? 41.429 10.708 20.181 1.00 36.13 21 LYS D C 1
ATOM 817 O O . LYS D 1 22 ? 40.820 11.333 21.029 1.00 33.90 21 LYS D O 1
ATOM 835 N N . GLU D 1 24 ? 41.385 8.013 22.075 1.00 52.16 23 GLU D N 1
ATOM 836 C CA . GLU D 1 24 ? 41.777 7.754 23.456 1.00 49.47 23 GLU D CA 1
ATOM 837 C C . GLU D 1 24 ? 41.745 9.055 24.209 1.00 48.46 23 GLU D C 1
ATOM 838 O O . GLU D 1 24 ? 41.086 9.159 25.224 1.00 53.53 23 GLU D O 1
ATOM 844 N N . LEU D 1 25 ? 42.435 10.058 23.688 1.00 44.40 24 LEU D N 1
ATOM 845 C CA . LEU D 1 25 ? 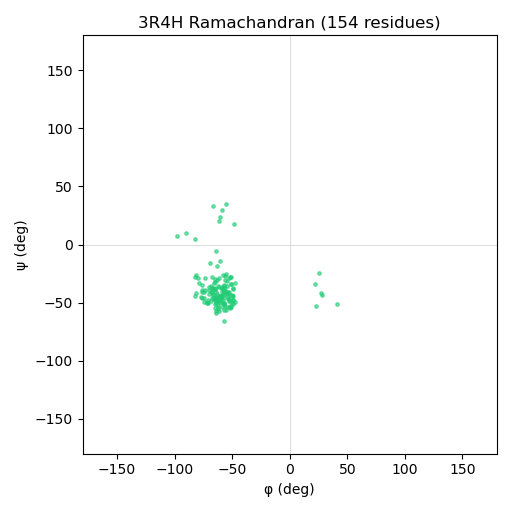42.509 11.351 24.353 1.00 47.57 24 LEU D CA 1
ATOM 846 C C . LEU D 1 25 ? 41.149 11.870 24.814 1.00 48.07 24 LEU D C 1
ATOM 847 O O . LEU D 1 25 ? 41.057 12.572 25.821 1.00 55.22 24 LEU D O 1
ATOM 852 N N . ALA D 1 26 ? 40.109 11.553 24.051 1.00 48.06 25 ALA D N 1
ATOM 853 C CA . ALA D 1 26 ? 38.744 11.988 24.349 1.00 49.06 25 ALA D CA 1
ATOM 854 C C . ALA D 1 26 ? 38.064 11.100 25.376 1.00 48.52 25 ALA D C 1
ATOM 855 O O . ALA D 1 26 ? 37.164 11.544 26.082 1.00 60.04 25 ALA D O 1
ATOM 857 N N . ALA D 1 27 ? 38.478 9.838 25.426 1.00 51.54 26 ALA D N 1
ATOM 858 C CA . ALA D 1 27 ? 38.071 8.923 26.493 1.00 57.08 26 ALA D CA 1
ATOM 859 C C . ALA D 1 27 ? 38.462 9.480 27.873 1.00 54.35 26 ALA D C 1
ATOM 860 O O . ALA D 1 27 ? 37.728 9.367 28.847 1.00 67.49 26 ALA D O 1
ATOM 862 N N . ILE D 1 28 ? 39.630 10.093 27.936 1.00 52.12 27 ILE D N 1
ATOM 863 C CA . ILE D 1 28 ? 40.105 10.751 29.130 1.00 46.30 27 ILE D CA 1
ATOM 864 C C . ILE D 1 28 ? 39.482 12.132 29.259 1.00 51.77 27 ILE D C 1
ATOM 865 O O . ILE D 1 28 ? 39.063 12.530 30.337 1.00 54.43 27 ILE D O 1
ATOM 870 N N . LEU E 1 4 ? 81.932 -2.563 37.357 1.00 65.96 3 LEU E N 1
ATOM 871 C CA . LEU E 1 4 ? 82.644 -1.296 37.488 1.00 76.88 3 LEU E CA 1
ATOM 872 C C . LEU E 1 4 ? 82.368 -0.348 36.325 1.00 83.79 3 LEU E C 1
ATOM 873 O O . LEU E 1 4 ? 82.018 0.820 36.515 1.00 80.86 3 LEU E O 1
ATOM 878 N N . ALA E 1 5 ? 82.572 -0.842 35.114 1.00 80.63 4 ALA E N 1
ATOM 879 C CA . ALA E 1 5 ? 82.348 -0.023 33.945 1.00 82.35 4 ALA E CA 1
ATOM 880 C C . ALA E 1 5 ? 81.000 0.658 34.112 1.00 78.84 4 ALA E C 1
ATOM 881 O O . ALA E 1 5 ? 80.889 1.872 33.984 1.00 78.66 4 ALA E O 1
ATOM 883 N N . ALA E 1 6 ? 79.988 -0.135 34.448 1.00 81.60 5 ALA E N 1
ATOM 884 C CA . ALA E 1 6 ? 78.610 0.347 34.545 1.00 90.04 5 ALA E CA 1
ATOM 885 C C . ALA E 1 6 ? 78.416 1.449 35.589 1.00 79.03 5 ALA E C 1
ATOM 886 O O . ALA E 1 6 ? 77.385 2.122 35.612 1.00 68.61 5 ALA E O 1
ATOM 888 N N . ILE E 1 7 ? 79.407 1.622 36.455 1.00 75.97 6 ILE E N 1
ATOM 889 C CA . ILE E 1 7 ? 79.288 2.575 37.544 1.00 73.96 6 ILE E CA 1
ATOM 890 C C . ILE E 1 7 ? 79.419 3.986 37.027 1.00 71.50 6 ILE E C 1
ATOM 891 O O . ILE E 1 7 ? 78.584 4.847 37.318 1.00 71.25 6 ILE E O 1
ATOM 896 N N . LYS E 1 8 ? 80.465 4.211 36.244 1.00 71.61 7 LYS E N 1
ATOM 897 C CA . LYS E 1 8 ? 80.666 5.497 35.595 1.00 71.30 7 LYS E CA 1
ATOM 898 C C . LYS E 1 8 ? 79.472 5.849 34.720 1.00 63.47 7 LYS E C 1
ATOM 899 O O . LYS E 1 8 ? 79.210 7.020 34.472 1.00 62.42 7 LYS E O 1
ATOM 905 N N . GLN E 1 9 ? 78.753 4.828 34.254 1.00 68.09 8 GLN E N 1
ATOM 906 C CA . GLN E 1 9 ? 77.530 5.039 33.484 1.00 73.18 8 GLN E CA 1
ATOM 907 C C . GLN E 1 9 ? 76.558 5.781 34.364 1.00 70.55 8 GLN E C 1
ATOM 908 O O . GLN E 1 9 ? 75.958 6.769 33.954 1.00 71.90 8 GLN E O 1
ATOM 914 N N . GLU E 1 10 ? 76.391 5.276 35.580 1.00 68.43 9 GLU E N 1
ATOM 915 C CA . GLU E 1 10 ? 75.426 5.837 36.501 1.00 65.70 9 GLU E CA 1
ATOM 916 C C . GLU E 1 10 ? 75.910 7.203 36.909 1.00 58.03 9 GLU E C 1
ATOM 917 O O . GLU E 1 10 ? 75.166 8.177 36.871 1.00 56.86 9 GLU E O 1
ATOM 923 N N . LEU E 1 11 ? 77.171 7.273 37.292 1.00 53.94 10 LEU E N 1
ATOM 924 C CA . LEU E 1 11 ? 77.746 8.537 37.681 1.00 61.15 10 LEU E CA 1
ATOM 925 C C . LEU E 1 11 ? 77.474 9.569 36.598 1.00 61.16 10 LEU E C 1
ATOM 926 O O . LEU E 1 11 ? 77.264 10.759 36.871 1.00 53.14 10 LEU E O 1
ATOM 931 N N . ALA E 1 12 ? 77.458 9.097 35.361 1.00 55.12 11 ALA E N 1
ATOM 932 C CA . ALA E 1 12 ? 77.216 9.978 34.234 1.00 57.52 11 ALA E CA 1
ATOM 933 C C . ALA E 1 12 ? 75.749 10.355 34.173 1.00 56.45 11 ALA E C 1
ATOM 934 O O . ALA E 1 12 ? 75.409 11.521 33.994 1.00 58.08 11 ALA E O 1
ATOM 936 N N . ALA E 1 13 ? 74.883 9.362 34.323 1.00 51.46 12 ALA E N 1
ATOM 937 C CA . ALA E 1 13 ? 73.454 9.579 34.189 1.00 49.30 12 ALA E CA 1
ATOM 938 C C . ALA E 1 13 ? 72.983 10.491 35.289 1.00 49.61 12 ALA E C 1
ATOM 939 O O . ALA E 1 13 ? 72.052 11.277 35.115 1.00 56.68 12 ALA E O 1
ATOM 941 N N . ILE E 1 14 ? 73.650 10.380 36.428 1.00 51.80 13 ILE E N 1
ATOM 942 C CA . ILE E 1 14 ? 73.295 11.149 37.598 1.00 48.26 13 ILE E CA 1
ATOM 943 C C . ILE E 1 14 ? 73.648 12.596 37.380 1.00 49.03 13 ILE E C 1
ATOM 944 O O . ILE E 1 14 ? 72.805 13.466 37.582 1.00 49.65 13 ILE E O 1
ATOM 949 N N . LYS E 1 15 ? 74.885 12.853 36.956 1.00 49.69 14 LYS E N 1
ATOM 950 C CA . LYS E 1 15 ? 75.336 14.227 36.765 1.00 46.02 14 LYS E CA 1
ATOM 951 C C . LYS E 1 15 ? 74.511 14.883 35.693 1.00 47.68 14 LYS E C 1
ATOM 952 O O . LYS E 1 15 ? 74.478 16.110 35.587 1.00 51.56 14 LYS E O 1
ATOM 958 N N . LYS E 1 16 ? 73.846 14.052 34.900 1.00 46.44 15 LYS E N 1
ATOM 959 C CA . LYS E 1 16 ? 72.982 14.543 33.848 1.00 50.01 15 LYS E CA 1
ATOM 960 C C . LYS E 1 16 ? 71.682 15.037 34.449 1.00 47.65 15 LYS E C 1
ATOM 961 O O . LYS E 1 16 ? 71.195 16.113 34.114 1.00 54.89 15 LYS E O 1
ATOM 967 N N . GLU E 1 17 ? 71.120 14.245 35.346 1.00 49.21 16 GLU E N 1
ATOM 968 C CA . GLU E 1 17 ? 69.889 14.642 36.010 1.00 48.68 16 GLU E CA 1
ATOM 969 C C . GLU E 1 17 ? 70.086 15.870 36.890 1.00 46.98 16 GLU E C 1
ATOM 970 O O . GLU E 1 17 ? 69.170 16.673 37.067 1.00 45.70 16 GLU E O 1
ATOM 976 N N . LEU E 1 18 ? 71.289 16.035 37.420 1.00 39.52 17 LEU E N 1
ATOM 977 C CA . LEU E 1 18 ? 71.590 17.240 38.177 1.00 47.68 17 LEU E CA 1
ATOM 978 C C . LEU E 1 18 ? 71.574 18.465 37.271 1.00 53.04 17 LEU E C 1
ATOM 979 O O . LEU E 1 18 ? 71.051 19.525 37.633 1.00 51.71 17 LEU E O 1
ATOM 984 N N . ALA E 1 19 ? 72.152 18.310 36.088 1.00 50.60 18 ALA E N 1
ATOM 985 C CA . ALA E 1 19 ? 72.161 19.380 35.111 1.00 48.64 18 ALA E CA 1
ATOM 986 C C . ALA E 1 19 ? 70.732 19.805 34.803 1.00 45.53 18 ALA E C 1
ATOM 987 O O . ALA E 1 19 ? 70.421 20.984 34.769 1.00 44.75 18 ALA E O 1
ATOM 989 N N . ALA E 1 20 ? 69.859 18.836 34.577 1.00 47.31 19 ALA E N 1
ATOM 990 C CA . ALA E 1 20 ? 68.475 19.153 34.281 1.00 48.22 19 ALA E CA 1
ATOM 991 C C . ALA E 1 20 ? 67.850 19.848 35.489 1.00 52.43 19 ALA E C 1
ATOM 992 O O . ALA E 1 20 ? 67.196 20.892 35.367 1.00 45.61 19 ALA E O 1
ATOM 994 N N . ILE E 1 21 ? 68.075 19.271 36.662 1.00 49.47 20 ILE E N 1
ATOM 995 C CA . ILE E 1 21 ? 67.525 19.820 37.887 1.00 44.53 20 ILE E CA 1
ATOM 996 C C . ILE E 1 21 ? 67.982 21.252 38.085 1.00 41.78 20 ILE E C 1
ATOM 997 O O . ILE E 1 21 ? 67.194 22.117 38.460 1.00 39.79 20 ILE E O 1
ATOM 1002 N N . LYS E 1 22 ? 69.253 21.516 37.827 1.00 36.80 21 LYS E N 1
ATOM 1003 C CA . LYS E 1 22 ? 69.754 22.862 38.038 1.00 45.79 21 LYS E CA 1
ATOM 1004 C C . LYS E 1 22 ? 69.038 23.918 37.165 1.00 50.57 21 LYS E C 1
ATOM 1005 O O . LYS E 1 22 ? 68.742 25.026 37.624 1.00 44.67 21 LYS E O 1
ATOM 1023 N N . GLU E 1 24 ? 65.920 23.529 35.902 1.00 49.20 23 GLU E N 1
ATOM 1024 C CA . GLU E 1 24 ? 64.548 23.586 36.373 1.00 44.80 23 GLU E CA 1
ATOM 1025 C C . GLU E 1 24 ? 64.453 24.549 37.564 1.00 40.42 23 GLU E C 1
ATOM 1026 O O . GLU E 1 24 ? 63.546 25.372 37.656 1.00 41.16 23 GLU E O 1
ATOM 1032 N N . LEU E 1 25 ? 65.415 24.454 38.470 1.00 44.66 24 LEU E N 1
ATOM 1033 C CA . LEU E 1 25 ? 65.453 25.343 39.625 1.00 47.27 24 LEU E CA 1
ATOM 1034 C C . LEU E 1 25 ? 65.590 26.788 39.205 1.00 41.48 24 LEU E C 1
ATOM 1035 O O . LEU E 1 25 ? 64.912 27.650 39.731 1.00 46.79 24 LEU E O 1
ATOM 1040 N N . ALA E 1 26 ? 66.473 27.052 38.253 1.00 42.19 25 ALA E N 1
ATOM 1041 C CA . ALA E 1 26 ? 66.765 28.425 37.877 1.00 39.73 25 ALA E CA 1
ATOM 1042 C C . ALA E 1 26 ? 65.571 29.067 37.213 1.00 40.27 25 ALA E C 1
ATOM 1043 O O . ALA E 1 26 ? 65.377 30.279 37.274 1.00 47.95 25 ALA E O 1
ATOM 1045 N N . ALA E 1 27 ? 64.757 28.239 36.585 1.00 44.52 26 ALA E N 1
ATOM 1046 C CA . ALA E 1 27 ? 63.590 28.737 35.890 1.00 44.54 26 ALA E CA 1
ATOM 1047 C C . ALA E 1 27 ? 62.507 29.069 36.914 1.00 55.40 26 ALA E C 1
ATOM 1048 O O . ALA E 1 27 ? 61.854 30.130 36.855 1.00 49.50 26 ALA E O 1
ATOM 1050 N N . ILE E 1 28 ? 62.329 28.144 37.855 1.00 46.01 27 ILE E N 1
ATOM 1051 C CA . ILE E 1 28 ? 61.385 28.324 38.930 1.00 42.37 27 ILE E CA 1
ATOM 1052 C C . ILE E 1 28 ? 61.666 29.640 39.634 1.00 44.68 27 ILE E C 1
ATOM 1053 O O . ILE E 1 28 ? 60.772 30.454 39.853 1.00 50.82 27 ILE E O 1
ATOM 1058 N N . LYS E 1 29 ? 62.931 29.865 39.937 1.00 47.13 28 LYS E N 1
AT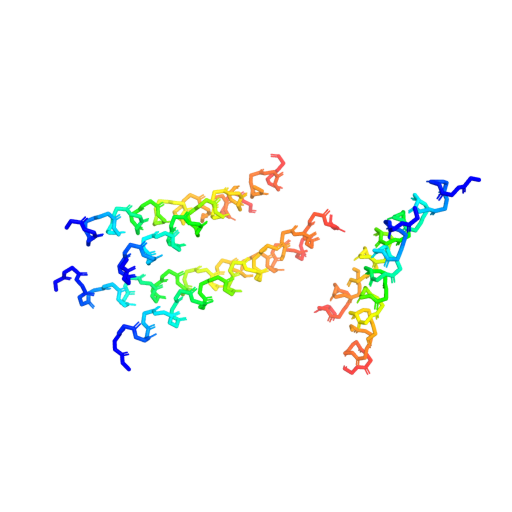OM 1059 C CA . LYS E 1 29 ? 63.360 31.066 40.637 1.00 45.87 28 LYS E CA 1
ATOM 1060 C C . LYS E 1 29 ? 63.108 32.344 39.835 1.00 56.83 28 LYS E C 1
ATOM 1061 O O . LYS E 1 29 ? 63.339 33.440 40.324 1.00 66.36 28 LYS E O 1
ATOM 1067 N N . GLN E 1 30 ? 62.655 32.219 38.595 1.00 56.06 29 GLN E N 1
ATOM 1068 C CA . GLN E 1 30 ? 62.174 33.397 37.884 1.00 54.04 29 GLN E CA 1
ATOM 1069 C C . GLN E 1 30 ? 60.820 33.134 37.227 1.00 56.87 29 GLN E C 1
ATOM 1070 O O . GLN E 1 30 ? 59.765 33.359 37.832 1.00 62.59 29 GLN E O 1
ATOM 1076 N N . GLU F 1 3 ? 80.379 -4.706 48.446 0.00 75.79 2 GLU F N 1
ATOM 1077 C CA . GLU F 1 3 ? 80.435 -5.159 47.061 0.00 75.90 2 GLU F CA 1
ATOM 1078 C C . GLU F 1 3 ? 80.358 -3.992 46.081 0.00 76.01 2 GLU F C 1
ATOM 1079 O O . GLU F 1 3 ? 79.855 -2.917 46.405 0.00 75.67 2 GLU F O 1
ATOM 1085 N N . LEU F 1 4 ? 80.892 -4.213 44.888 1.00 74.01 3 LEU F N 1
ATOM 1086 C CA . LEU F 1 4 ? 80.873 -3.222 43.810 1.00 81.46 3 LEU F CA 1
ATOM 1087 C C . LEU F 1 4 ? 79.572 -3.182 43.031 1.00 76.70 3 LEU F C 1
ATOM 1088 O O . LEU F 1 4 ? 79.098 -2.114 42.653 1.00 74.20 3 LEU F O 1
ATOM 1093 N N . ALA F 1 5 ? 79.027 -4.351 42.735 1.00 74.06 4 ALA F N 1
ATOM 1094 C CA . ALA F 1 5 ? 77.731 -4.405 42.087 1.00 77.21 4 ALA F CA 1
ATOM 1095 C C . ALA F 1 5 ? 76.727 -3.927 43.116 1.00 82.36 4 ALA F C 1
ATOM 1096 O O . ALA F 1 5 ? 75.580 -3.608 42.794 1.00 80.26 4 ALA F O 1
ATOM 1098 N N . ALA F 1 6 ? 77.168 -3.907 44.370 1.00 74.37 5 ALA F N 1
ATOM 1099 C CA . ALA F 1 6 ? 76.393 -3.305 45.437 1.00 73.84 5 ALA F CA 1
ATOM 1100 C C . ALA F 1 6 ? 76.265 -1.826 45.147 1.00 73.46 5 ALA F C 1
ATOM 1101 O O . ALA F 1 6 ? 75.168 -1.291 44.992 1.00 71.99 5 ALA F O 1
ATOM 1103 N N . ILE F 1 7 ? 77.416 -1.179 45.044 1.00 71.84 6 ILE F N 1
ATOM 1104 C CA . ILE F 1 7 ? 77.487 0.246 44.774 1.00 67.82 6 ILE F CA 1
ATOM 1105 C C . ILE F 1 7 ? 76.778 0.694 43.494 1.00 65.21 6 ILE F C 1
ATOM 1106 O O . ILE F 1 7 ? 75.903 1.556 43.535 1.00 70.73 6 ILE F O 1
ATOM 1111 N N . LYS F 1 8 ? 77.152 0.120 42.365 1.00 58.15 7 LYS F N 1
ATOM 1112 C CA . LYS F 1 8 ? 76.543 0.499 41.101 1.00 65.30 7 LYS F CA 1
ATOM 1113 C C . LYS F 1 8 ? 75.018 0.454 41.187 1.00 65.00 7 LYS F C 1
ATOM 1114 O O . LYS F 1 8 ? 74.321 1.257 40.573 1.00 61.11 7 LYS F O 1
ATOM 1120 N N . GLN F 1 9 ? 74.510 -0.493 41.970 1.00 79.19 8 GLN F N 1
ATOM 1121 C CA . GLN F 1 9 ? 73.075 -0.735 42.092 1.00 74.89 8 GLN F CA 1
ATOM 1122 C C . GLN F 1 9 ? 72.388 0.358 42.907 1.00 73.30 8 GLN F C 1
ATOM 1123 O O . GLN F 1 9 ? 71.204 0.646 42.706 1.00 66.46 8 GLN F O 1
ATOM 1129 N N . GLU F 1 10 ? 73.144 0.956 43.829 1.00 64.65 9 GLU F N 1
ATOM 1130 C CA . GLU F 1 10 ? 72.659 2.066 44.638 1.00 66.63 9 GLU F CA 1
ATOM 1131 C C . GLU F 1 10 ? 72.616 3.359 43.851 1.00 63.33 9 GLU F C 1
ATOM 1132 O O . GLU F 1 10 ? 71.691 4.151 43.995 1.00 63.66 9 GLU F O 1
ATOM 1138 N N . LEU F 1 11 ? 73.636 3.583 43.037 1.00 54.21 10 LEU F N 1
ATOM 1139 C CA . LEU F 1 11 ? 73.635 4.723 42.149 1.00 52.86 10 LEU F CA 1
ATOM 1140 C C . LEU F 1 11 ? 72.431 4.648 41.234 1.00 54.68 10 LEU F C 1
ATOM 1141 O O . LEU F 1 11 ? 71.781 5.646 40.937 1.00 49.83 10 LEU F O 1
ATOM 1146 N N . ALA F 1 12 ? 72.140 3.448 40.770 1.00 62.17 11 ALA F N 1
ATOM 1147 C CA . ALA F 1 12 ? 71.023 3.280 39.869 1.00 64.70 11 ALA F CA 1
ATOM 1148 C C . ALA F 1 12 ? 69.777 3.719 40.610 1.00 63.46 11 ALA F C 1
ATOM 1149 O O . ALA F 1 12 ? 68.873 4.322 40.036 1.00 70.24 11 ALA F O 1
ATOM 1151 N N . ALA F 1 13 ? 69.741 3.425 41.902 1.00 60.02 12 ALA F N 1
ATOM 1152 C CA . ALA F 1 13 ? 68.563 3.720 42.703 1.00 58.92 12 ALA F CA 1
ATOM 1153 C C . ALA F 1 13 ? 68.430 5.226 42.893 1.00 55.15 12 ALA F C 1
ATOM 1154 O O . ALA F 1 13 ? 67.336 5.784 42.864 1.00 57.40 12 ALA F O 1
ATOM 1156 N N . ILE F 1 14 ? 69.569 5.872 43.086 1.00 43.59 13 ILE F N 1
ATOM 1157 C CA . ILE F 1 14 ? 69.638 7.303 43.232 1.00 39.04 13 ILE F CA 1
ATOM 1158 C C . ILE F 1 14 ? 69.264 8.006 41.937 1.00 51.24 13 ILE F C 1
ATOM 1159 O O . ILE F 1 14 ? 68.523 8.993 41.955 1.00 49.91 13 ILE F O 1
ATOM 1164 N N . LYS F 1 15 ? 69.772 7.500 40.812 1.00 54.29 14 LYS F N 1
ATOM 1165 C CA . LYS F 1 15 ? 69.468 8.090 39.512 1.00 43.78 14 LYS F CA 1
ATOM 1166 C C . LYS F 1 15 ? 67.963 8.166 39.321 1.00 55.48 14 LYS F C 1
ATOM 1167 O O . LYS F 1 15 ? 67.419 9.171 38.828 1.00 51.42 14 LYS F O 1
ATOM 1173 N N . LYS F 1 16 ? 67.281 7.106 39.729 1.00 54.97 15 LYS F N 1
ATOM 1174 C CA . LYS F 1 16 ? 65.833 7.091 39.614 1.00 55.01 15 LYS F CA 1
ATOM 1175 C C . LYS F 1 16 ? 65.212 8.112 40.562 1.00 50.63 15 LYS F C 1
ATOM 1176 O O . LYS F 1 16 ? 64.238 8.776 40.223 1.00 50.25 15 LYS F O 1
ATOM 1182 N N . GLU F 1 17 ? 65.790 8.262 41.742 1.00 43.86 16 GLU F N 1
ATOM 1183 C CA . GLU F 1 17 ? 65.311 9.292 42.641 1.00 47.24 16 GLU F CA 1
ATOM 1184 C C . GLU F 1 17 ? 65.469 10.637 41.970 1.00 48.98 16 GLU F C 1
ATOM 1185 O O . GLU F 1 17 ? 64.567 11.476 42.009 1.00 50.24 16 GLU F O 1
ATOM 1191 N N . LEU F 1 18 ? 66.622 10.852 41.353 1.00 42.01 17 LEU F N 1
ATOM 1192 C CA . LEU F 1 18 ? 66.898 12.152 40.784 1.00 35.20 17 LEU F CA 1
ATOM 1193 C C . LEU F 1 18 ? 65.944 12.516 39.659 1.00 45.72 17 LEU F C 1
ATOM 1194 O O . LEU F 1 18 ? 65.424 13.632 39.624 1.00 47.96 17 LEU F O 1
ATOM 1199 N N . ALA F 1 19 ? 65.690 11.580 38.751 1.00 46.66 18 ALA F N 1
ATOM 1200 C CA . ALA F 1 19 ? 64.759 11.844 37.657 1.00 41.02 18 ALA F CA 1
ATOM 1201 C C . ALA F 1 19 ? 63.400 12.245 38.194 1.00 43.42 18 ALA F C 1
ATOM 1202 O O . ALA F 1 19 ? 62.707 13.067 37.610 1.00 51.76 18 ALA F O 1
ATOM 1204 N N . ALA F 1 20 ? 63.005 11.649 39.305 1.00 39.29 19 ALA F N 1
ATOM 1205 C CA . ALA F 1 20 ? 61.678 11.907 39.832 1.00 46.96 19 ALA F CA 1
ATOM 1206 C C . ALA F 1 20 ? 61.586 13.321 40.367 1.00 48.76 19 ALA F C 1
ATOM 1207 O O . ALA F 1 20 ? 60.545 13.971 40.258 1.00 47.58 19 ALA F O 1
ATOM 1209 N N . ILE F 1 21 ? 62.682 13.777 40.960 1.00 38.95 20 ILE F N 1
ATOM 1210 C CA . ILE F 1 21 ? 62.780 15.143 41.438 1.00 41.63 20 ILE F CA 1
ATOM 1211 C C . ILE F 1 21 ? 62.574 16.122 40.279 1.00 52.13 20 ILE F C 1
ATOM 1212 O O . ILE F 1 21 ? 61.747 17.044 40.363 1.00 53.44 20 ILE F O 1
ATOM 1217 N N . LYS F 1 22 ? 63.305 15.893 39.190 1.00 39.64 21 LYS F N 1
ATOM 1218 C CA . LYS F 1 22 ? 63.194 16.700 37.980 1.00 39.78 21 LYS F CA 1
ATOM 1219 C C . LYS F 1 22 ? 61.752 16.913 37.516 1.00 46.74 21 LYS F C 1
ATOM 1220 O O . LYS F 1 22 ? 61.347 18.038 37.210 1.00 44.40 21 LYS F O 1
ATOM 1238 N N . GLU F 1 24 ? 59.082 16.474 39.327 1.00 39.89 23 GLU F N 1
ATOM 1239 C CA . GLU F 1 24 ? 58.441 17.263 40.364 1.00 46.79 23 GLU F CA 1
ATOM 1240 C C . GLU F 1 24 ? 58.718 18.763 40.247 1.00 52.26 23 GLU F C 1
ATOM 1241 O O . GLU F 1 24 ? 57.819 19.583 40.445 1.00 49.40 23 GLU F O 1
ATOM 1247 N N . LEU F 1 25 ? 59.961 19.115 39.937 1.00 43.65 24 LEU F N 1
ATOM 1248 C CA . LEU F 1 25 ? 60.338 20.512 39.747 1.00 37.73 24 LEU F CA 1
ATOM 1249 C C . LEU F 1 25 ? 59.638 21.138 38.571 1.00 41.95 24 LEU F C 1
ATOM 1250 O O . LEU F 1 25 ? 59.092 22.227 38.675 1.00 46.55 24 LEU F O 1
ATOM 1255 N N . ALA F 1 26 ? 59.663 20.441 37.443 1.00 46.99 25 ALA F N 1
ATOM 1256 C CA . ALA F 1 26 ? 58.961 20.892 36.253 1.00 45.17 25 ALA F CA 1
ATOM 1257 C C . ALA F 1 26 ? 57.522 21.193 36.596 1.00 43.35 25 ALA F C 1
ATOM 1258 O O . ALA F 1 26 ? 56.992 22.245 36.241 1.00 40.97 25 ALA F O 1
ATOM 1260 N N . ALA F 1 27 ? 56.891 20.252 37.292 1.00 41.26 26 ALA F N 1
ATOM 1261 C CA . ALA F 1 27 ? 55.492 20.405 37.664 1.00 44.11 26 ALA F CA 1
ATOM 1262 C C . ALA F 1 27 ? 55.314 21.649 38.509 1.00 45.53 26 ALA F C 1
ATOM 1263 O O . ALA F 1 27 ? 54.391 22.423 38.294 1.00 44.75 26 ALA F O 1
ATOM 1265 N N . ILE F 1 28 ? 56.220 21.834 39.464 1.00 45.46 27 ILE F N 1
ATOM 1266 C CA . ILE F 1 28 ? 56.256 23.036 40.282 1.00 45.32 27 ILE F CA 1
ATOM 1267 C C . ILE F 1 28 ? 56.380 24.261 39.398 1.00 51.57 27 ILE F C 1
ATOM 1268 O O . ILE F 1 28 ? 55.630 25.228 39.550 1.00 49.31 27 ILE F O 1
ATOM 1273 N N . LYS F 1 29 ? 57.346 24.220 38.484 1.00 55.33 28 LYS F N 1
ATOM 1274 C CA . LYS F 1 29 ? 57.563 25.322 37.557 1.00 48.27 28 LYS F CA 1
ATOM 1275 C C . LYS F 1 29 ? 56.333 25.523 36.700 1.00 49.89 28 LYS F C 1
ATOM 1276 O O . LYS F 1 29 ? 55.874 26.641 36.543 1.00 57.56 28 LYS F O 1
ATOM 1282 N N . GLN F 1 30 ? 55.784 24.442 36.156 1.00 48.91 29 GLN F N 1
ATOM 1283 C CA . GLN F 1 30 ? 54.577 24.555 35.341 1.00 58.52 29 GLN F CA 1
ATOM 1284 C C . GLN F 1 30 ? 53.516 25.372 36.063 1.00 62.62 29 GLN F C 1
AT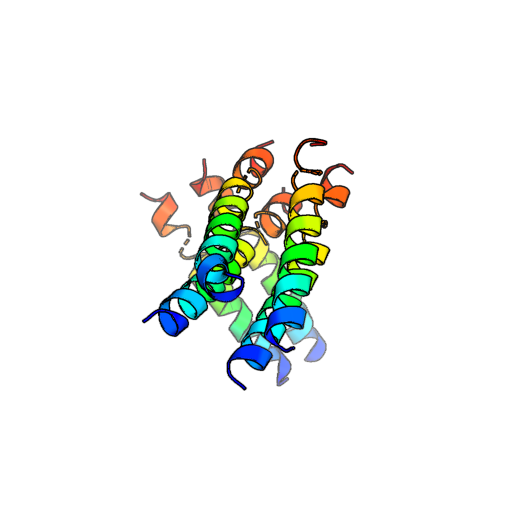OM 1285 O O . GLN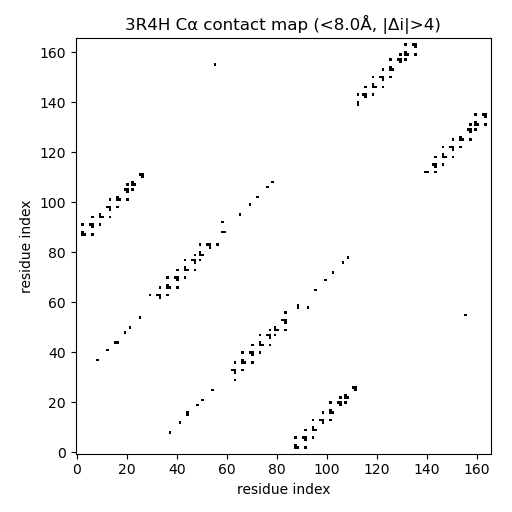 F 1 30 ? 52.804 26.162 35.448 1.00 61.06 29 GLN F O 1
ATOM 1291 N N . GLY F 1 31 ? 53.421 25.174 37.379 1.00 69.46 30 GLY F N 1
ATOM 1292 C CA . GLY F 1 31 ? 52.442 25.864 38.203 1.00 70.90 30 GLY F CA 1
ATOM 1293 C C . GLY F 1 31 ? 53.015 27.050 38.955 1.00 69.38 30 GLY F C 1
ATOM 1294 O O . GLY F 1 31 ? 52.684 28.200 38.662 1.00 73.86 30 GLY F O 1
#

Radius of gyration: 19.79 Å; Cα contacts (8 Å, |Δi|>4): 119; chains: 6; bounding box: 45×39×54 Å